Protein AF-A0A413B673-F1 (afdb_monomer_lite)

Structure (mmCIF, N/CA/C/O backbone):
data_AF-A0A413B673-F1
#
_entry.id   AF-A0A413B673-F1
#
loop_
_atom_site.group_PDB
_atom_site.id
_atom_site.type_symbol
_atom_site.label_atom_id
_atom_site.label_alt_id
_atom_site.label_comp_id
_atom_site.label_asym_id
_atom_site.label_entity_id
_atom_site.label_seq_id
_atom_site.pdbx_PDB_ins_code
_atom_site.Cartn_x
_atom_site.Cartn_y
_atom_site.Cartn_z
_atom_site.occupancy
_atom_site.B_iso_or_equiv
_atom_site.auth_seq_id
_atom_site.auth_comp_id
_atom_site.auth_asym_id
_atom_site.auth_atom_id
_atom_site.pdbx_PDB_model_num
ATOM 1 N N . PHE A 1 1 ? 14.814 -13.049 -19.855 1.00 87.69 1 PHE A N 1
ATOM 2 C CA . PHE A 1 1 ? 13.667 -12.141 -20.079 1.00 87.69 1 PHE A CA 1
ATOM 3 C C . PHE A 1 1 ? 13.338 -12.093 -21.563 1.00 87.69 1 PHE A C 1
ATOM 5 O O . PHE A 1 1 ? 12.233 -12.480 -21.904 1.00 87.69 1 PHE A O 1
ATOM 12 N N . GLU A 1 2 ? 14.307 -11.757 -22.418 1.00 94.44 2 GLU A N 1
ATOM 13 C CA . GLU A 1 2 ? 14.193 -11.785 -23.887 1.00 94.44 2 GLU A CA 1
ATOM 14 C C . GLU A 1 2 ? 13.597 -13.085 -24.447 1.00 94.44 2 GLU A C 1
ATOM 16 O O . GLU A 1 2 ? 12.557 -13.037 -25.087 1.00 94.44 2 GLU A O 1
ATOM 21 N N . GLU A 1 3 ? 14.152 -14.249 -24.101 1.00 95.94 3 GLU A N 1
ATOM 22 C CA . GLU A 1 3 ? 13.637 -15.538 -24.599 1.00 95.94 3 GLU A CA 1
ATOM 23 C C . GLU A 1 3 ? 12.200 -15.850 -24.151 1.00 95.94 3 GLU A C 1
ATOM 25 O O . GLU A 1 3 ? 11.423 -16.443 -24.890 1.00 95.94 3 GLU A O 1
ATOM 30 N N . LYS A 1 4 ? 11.836 -15.454 -22.924 1.00 96.56 4 LYS A N 1
ATOM 31 C CA . LYS A 1 4 ? 10.519 -15.758 -22.336 1.00 96.56 4 LYS A CA 1
ATOM 32 C C . LYS A 1 4 ? 9.439 -14.764 -22.765 1.00 96.56 4 LYS A C 1
ATOM 34 O O . LYS A 1 4 ? 8.264 -15.109 -22.757 1.00 96.56 4 LYS A O 1
ATOM 39 N N . PHE A 1 5 ? 9.831 -13.533 -23.090 1.00 96.19 5 PHE A N 1
ATOM 40 C CA . PHE A 1 5 ? 8.931 -12.423 -23.399 1.00 96.19 5 PHE A CA 1
ATOM 41 C C . PHE A 1 5 ? 9.506 -11.562 -24.539 1.00 96.19 5 PHE A C 1
ATOM 43 O O . PHE A 1 5 ? 9.818 -10.388 -24.318 1.00 96.19 5 PHE A O 1
ATOM 50 N N . PRO A 1 6 ? 9.659 -12.118 -25.754 1.00 96.69 6 PRO A N 1
ATOM 51 C CA . PRO A 1 6 ? 10.384 -11.464 -26.847 1.00 96.69 6 PRO A CA 1
ATOM 52 C C . PRO A 1 6 ? 9.761 -10.124 -27.259 1.00 96.69 6 PRO A C 1
ATOM 54 O O . PRO A 1 6 ? 10.472 -9.132 -27.415 1.00 96.69 6 PRO A O 1
ATOM 57 N N . GLU A 1 7 ? 8.430 -10.048 -27.328 1.00 97.56 7 GLU A N 1
ATOM 58 C CA . GLU A 1 7 ? 7.727 -8.807 -27.681 1.00 97.56 7 GLU A CA 1
ATOM 59 C C . GLU A 1 7 ? 7.844 -7.733 -26.591 1.00 97.56 7 GLU A C 1
ATOM 61 O O . GLU A 1 7 ? 8.076 -6.558 -26.883 1.00 97.56 7 GLU A O 1
ATOM 66 N N . ALA A 1 8 ? 7.760 -8.128 -25.316 1.00 96.56 8 ALA A N 1
ATOM 67 C CA . ALA A 1 8 ? 7.947 -7.201 -24.200 1.00 96.56 8 ALA A CA 1
ATOM 68 C C . ALA A 1 8 ? 9.392 -6.692 -24.143 1.00 96.56 8 ALA A C 1
ATOM 70 O O . ALA A 1 8 ? 9.625 -5.507 -23.907 1.00 96.56 8 ALA A O 1
ATOM 71 N N . TYR A 1 9 ? 10.363 -7.570 -24.399 1.00 96.62 9 TYR A N 1
ATOM 72 C CA . TYR A 1 9 ? 11.762 -7.188 -24.509 1.00 96.62 9 TYR A CA 1
ATOM 73 C C . TYR A 1 9 ? 11.977 -6.193 -25.644 1.00 96.62 9 TYR A C 1
ATOM 75 O O . TYR A 1 9 ? 12.543 -5.133 -25.396 1.00 96.62 9 TYR A O 1
ATOM 83 N N . LYS A 1 10 ? 11.473 -6.475 -26.852 1.00 97.56 10 LYS A N 1
ATOM 84 C CA . LYS A 1 10 ? 11.577 -5.571 -28.005 1.00 97.56 10 LYS A CA 1
ATOM 85 C C . LYS A 1 10 ? 10.993 -4.193 -27.692 1.00 97.56 10 LYS A C 1
ATOM 87 O O . LYS A 1 10 ? 11.641 -3.178 -27.951 1.00 97.56 10 LYS A O 1
ATOM 92 N N . TYR A 1 11 ? 9.813 -4.156 -27.072 1.00 97.06 11 TYR A N 1
ATOM 93 C CA . TYR A 1 11 ? 9.186 -2.915 -26.630 1.00 97.06 11 TYR A CA 1
ATOM 94 C C . TYR A 1 11 ? 10.058 -2.158 -25.619 1.00 97.06 11 TYR A C 1
ATOM 96 O O . TYR A 1 11 ? 10.410 -1.006 -25.858 1.00 97.06 11 TYR A O 1
ATOM 104 N N . LEU A 1 12 ? 10.475 -2.793 -24.518 1.00 96.94 12 LEU A N 1
ATOM 105 C CA . LEU A 1 12 ? 11.282 -2.132 -23.484 1.00 96.94 12 LEU A CA 1
ATOM 106 C C . LEU A 1 12 ? 12.662 -1.717 -24.000 1.00 96.94 12 LEU A C 1
ATOM 108 O O . LEU A 1 12 ? 13.164 -0.654 -23.634 1.00 96.94 12 LEU A O 1
ATOM 112 N N . LYS A 1 13 ? 13.264 -2.510 -24.891 1.00 96.75 13 LYS A N 1
ATOM 113 C CA . LYS A 1 13 ? 14.566 -2.222 -25.495 1.00 96.75 13 LYS A CA 1
ATOM 114 C C . LYS A 1 13 ? 14.533 -0.942 -26.326 1.00 96.75 13 LYS A C 1
ATOM 116 O O . LYS A 1 13 ? 15.519 -0.211 -26.314 1.00 96.75 13 LYS A O 1
ATOM 121 N N . SER A 1 14 ? 13.397 -0.601 -26.946 1.00 97.38 14 SER A N 1
ATOM 122 C CA . SER A 1 14 ? 13.229 0.690 -27.636 1.00 97.38 14 SER A CA 1
ATOM 123 C C . SER A 1 14 ? 13.364 1.913 -26.708 1.00 97.38 14 SER A C 1
ATOM 125 O O . SER A 1 14 ? 13.628 3.019 -27.174 1.00 97.38 14 SER A O 1
ATOM 127 N N . PHE A 1 15 ? 13.270 1.715 -25.386 1.00 97.12 15 PHE A N 1
ATOM 128 C CA . PHE A 1 15 ? 13.455 2.740 -24.354 1.00 97.12 15 PHE A CA 1
ATOM 129 C C . PHE A 1 15 ? 14.719 2.534 -23.505 1.00 97.12 15 PHE A C 1
ATOM 131 O O . PHE A 1 15 ? 14.845 3.159 -22.449 1.00 97.12 15 PHE A O 1
ATOM 138 N N . TYR A 1 16 ? 15.651 1.677 -23.941 1.00 95.62 16 TYR A N 1
ATOM 139 C CA . TYR A 1 16 ? 16.798 1.232 -23.143 1.00 95.62 16 TYR A CA 1
ATOM 140 C C . TYR A 1 16 ? 17.560 2.385 -22.481 1.00 95.62 16 TYR A C 1
ATOM 142 O O . TYR A 1 16 ? 17.750 2.364 -21.270 1.00 95.62 16 TYR A O 1
ATOM 150 N N . ASP A 1 17 ? 17.919 3.429 -23.230 1.00 95.81 17 ASP A N 1
ATOM 151 C CA . ASP A 1 17 ? 18.700 4.547 -22.686 1.00 95.81 17 ASP A CA 1
ATOM 152 C C . ASP A 1 17 ? 17.965 5.304 -21.576 1.00 95.81 17 ASP A C 1
ATOM 154 O O . ASP A 1 17 ? 18.581 5.725 -20.596 1.00 95.81 17 ASP A O 1
ATOM 158 N N . LYS A 1 18 ? 16.642 5.471 -21.703 1.00 95.75 18 LYS A N 1
ATOM 159 C CA . LYS A 1 18 ? 15.817 6.120 -20.672 1.00 95.75 18 LYS A CA 1
ATOM 160 C C . LYS A 1 18 ? 15.713 5.237 -19.433 1.00 95.75 18 LYS A C 1
ATOM 162 O O . LYS A 1 18 ? 15.828 5.732 -18.315 1.00 95.75 18 LYS A O 1
ATOM 167 N N . LEU A 1 19 ? 15.516 3.936 -19.636 1.00 94.56 19 LEU A N 1
ATOM 168 C CA . LEU A 1 19 ? 15.406 2.961 -18.557 1.00 94.56 19 LEU A CA 1
ATOM 169 C C . LEU A 1 19 ? 16.731 2.787 -17.810 1.00 94.56 19 LEU A C 1
ATOM 171 O O . LEU A 1 19 ? 16.727 2.734 -16.589 1.00 94.56 19 LEU A O 1
ATOM 175 N N . ASN A 1 20 ? 17.861 2.780 -18.513 1.00 92.50 20 ASN A N 1
ATOM 176 C CA . ASN A 1 20 ? 19.181 2.602 -17.915 1.00 92.50 20 ASN A CA 1
ATOM 177 C C . ASN A 1 20 ? 19.651 3.836 -17.120 1.00 92.50 20 ASN A C 1
ATOM 179 O O . ASN A 1 20 ? 20.437 3.709 -16.189 1.00 92.50 20 ASN A O 1
ATOM 183 N N . LYS A 1 21 ? 19.155 5.033 -17.465 1.00 94.31 21 LYS A N 1
ATOM 184 C CA . LYS A 1 21 ? 19.466 6.295 -16.764 1.00 94.31 21 LYS A CA 1
ATOM 185 C C . LYS A 1 21 ? 18.546 6.587 -15.575 1.00 94.31 21 LYS A C 1
ATOM 187 O O . LYS A 1 21 ? 18.765 7.565 -14.862 1.00 94.31 21 LYS A O 1
ATOM 192 N N . ARG A 1 22 ? 17.483 5.801 -15.376 1.00 92.31 22 ARG A N 1
ATOM 193 C CA . ARG A 1 22 ? 16.534 6.026 -14.279 1.00 92.31 22 ARG A CA 1
ATOM 194 C C . ARG A 1 22 ? 17.204 5.741 -12.930 1.00 92.31 22 ARG A C 1
ATOM 196 O O . ARG A 1 22 ? 18.161 4.978 -12.841 1.00 92.31 22 ARG A O 1
ATOM 203 N N . LYS A 1 23 ? 16.631 6.274 -11.850 1.00 89.88 23 LYS A N 1
ATOM 204 C CA . LYS A 1 23 ? 17.017 5.858 -10.497 1.00 89.88 23 LYS A CA 1
ATOM 205 C C . LYS A 1 23 ? 16.618 4.388 -10.283 1.00 89.88 23 LYS A C 1
ATOM 207 O O . LYS A 1 23 ? 15.436 4.052 -10.378 1.00 89.88 23 LYS A O 1
ATOM 212 N N . SER A 1 24 ? 17.602 3.535 -10.018 1.00 88.38 24 SER A N 1
ATOM 213 C CA . SER A 1 24 ? 17.460 2.090 -9.789 1.00 88.38 24 SER A CA 1
ATOM 214 C C . SER A 1 24 ? 18.065 1.699 -8.460 1.00 88.38 24 SER A C 1
ATOM 216 O O . SER A 1 24 ? 19.020 2.334 -8.019 1.00 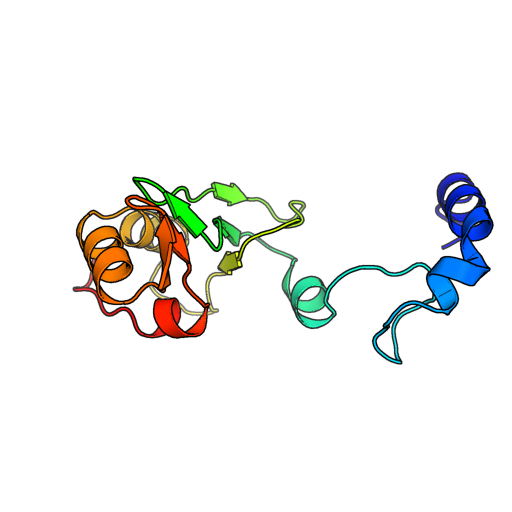88.38 24 SER A O 1
ATOM 218 N N . ASP A 1 25 ? 17.592 0.591 -7.902 1.00 87.25 25 ASP A N 1
ATOM 219 C CA . ASP A 1 25 ? 18.411 -0.168 -6.965 1.00 87.25 25 ASP A CA 1
ATOM 220 C C . ASP A 1 25 ? 19.552 -0.837 -7.749 1.00 87.25 25 ASP A C 1
ATOM 222 O O . ASP A 1 25 ? 19.343 -1.282 -8.877 1.00 87.25 25 ASP A O 1
ATOM 226 N N . GLU A 1 26 ? 20.748 -0.929 -7.164 1.00 86.62 26 GLU A N 1
ATOM 227 C CA . GLU A 1 26 ? 21.954 -1.444 -7.845 1.00 86.62 26 GLU A CA 1
ATOM 228 C C . GLU A 1 26 ? 21.782 -2.863 -8.403 1.00 86.62 26 GLU A C 1
ATOM 230 O O . GLU A 1 26 ? 22.384 -3.224 -9.409 1.00 86.62 26 GLU A O 1
ATOM 235 N N . LYS A 1 27 ? 20.940 -3.673 -7.752 1.00 88.44 27 LYS A N 1
ATOM 236 C CA . LYS A 1 27 ? 20.669 -5.063 -8.143 1.00 88.44 27 LYS A CA 1
ATOM 237 C C . LYS A 1 27 ? 19.572 -5.196 -9.202 1.00 88.44 27 LYS A C 1
ATOM 239 O O . LYS A 1 27 ? 19.385 -6.294 -9.724 1.00 88.44 27 LYS A O 1
ATOM 244 N N . ALA A 1 28 ? 18.837 -4.121 -9.490 1.00 90.25 28 ALA A N 1
ATOM 245 C CA . ALA A 1 28 ? 17.731 -4.164 -10.432 1.00 90.25 28 ALA A CA 1
ATOM 246 C C . ALA A 1 28 ? 18.255 -4.217 -11.869 1.00 90.25 28 ALA A C 1
ATOM 248 O O . ALA A 1 28 ? 19.111 -3.428 -12.270 1.00 90.25 28 ALA A O 1
ATOM 249 N N . GLN A 1 29 ? 17.692 -5.111 -12.673 1.00 92.06 29 GLN A N 1
ATOM 250 C CA . GLN A 1 29 ? 17.957 -5.138 -14.106 1.00 92.06 29 GLN A CA 1
ATOM 251 C C . GLN A 1 29 ? 17.404 -3.869 -14.776 1.00 92.06 29 GLN A C 1
ATOM 253 O O . GLN A 1 29 ? 16.430 -3.268 -14.313 1.00 92.06 29 GLN A O 1
ATOM 258 N N . TRP A 1 30 ? 17.976 -3.478 -15.919 1.00 93.00 30 TRP A N 1
ATOM 259 C CA . TRP A 1 30 ? 17.573 -2.263 -16.648 1.00 93.00 30 TRP A CA 1
ATOM 260 C C . TRP A 1 30 ? 16.068 -2.228 -16.984 1.00 93.00 30 TRP A C 1
ATOM 262 O O . TRP A 1 30 ? 15.470 -1.154 -17.027 1.00 93.00 30 TRP A O 1
ATOM 272 N N . PHE A 1 31 ? 15.445 -3.397 -17.170 1.00 91.81 31 PHE A N 1
ATOM 273 C CA . PHE A 1 31 ? 14.023 -3.556 -17.488 1.00 91.81 31 PHE A CA 1
ATOM 274 C C . PHE A 1 31 ? 13.118 -3.755 -16.258 1.00 91.81 31 PHE A C 1
ATOM 276 O O . PHE A 1 31 ? 11.897 -3.697 -16.393 1.00 91.81 31 PHE A O 1
ATOM 283 N N . GLU A 1 32 ? 13.678 -4.013 -15.071 1.00 90.19 32 GLU A N 1
ATOM 284 C CA . GLU A 1 32 ? 12.891 -4.223 -13.852 1.00 90.19 32 GLU A CA 1
ATOM 285 C C . GLU A 1 32 ? 12.319 -2.904 -13.331 1.00 90.19 32 GLU A C 1
ATOM 287 O O . GLU A 1 32 ? 12.939 -1.842 -13.429 1.00 90.19 32 GLU A O 1
ATOM 292 N N . TYR A 1 33 ? 11.116 -2.972 -12.762 1.00 86.19 33 TYR A N 1
ATOM 293 C CA . TYR A 1 33 ? 10.416 -1.811 -12.235 1.00 86.19 33 TYR A CA 1
ATOM 294 C C . TYR A 1 33 ? 9.632 -2.167 -10.973 1.00 86.19 33 TYR A C 1
ATOM 296 O O . TYR A 1 33 ? 8.952 -3.190 -10.913 1.00 86.19 33 TYR A O 1
ATOM 304 N N . GLY A 1 34 ? 9.707 -1.284 -9.979 1.00 84.88 34 GLY A N 1
ATOM 305 C CA . GLY A 1 34 ? 9.031 -1.405 -8.690 1.00 84.88 34 GLY A CA 1
ATOM 306 C C . GLY A 1 34 ? 9.992 -1.206 -7.519 1.00 84.88 34 GLY A C 1
ATOM 307 O O . GLY A 1 34 ? 11.202 -1.085 -7.692 1.00 84.88 34 GLY A O 1
ATOM 308 N N . ARG A 1 35 ? 9.446 -1.124 -6.303 1.00 83.00 35 ARG A N 1
ATOM 309 C CA . ARG A 1 35 ? 10.248 -1.041 -5.074 1.00 83.00 35 ARG A CA 1
ATOM 310 C C . ARG A 1 35 ? 10.672 -2.445 -4.667 1.00 83.00 35 ARG A C 1
ATOM 312 O O . ARG A 1 35 ? 9.797 -3.280 -4.453 1.00 83.00 35 ARG A O 1
ATOM 319 N N . SER A 1 36 ? 11.970 -2.684 -4.482 1.00 83.62 36 SER A N 1
ATOM 320 C CA . SER A 1 36 ? 12.485 -4.017 -4.137 1.00 83.62 36 SER A CA 1
ATOM 321 C C . SER A 1 36 ? 11.806 -4.630 -2.909 1.00 83.62 36 SER A C 1
ATOM 323 O O . SER A 1 36 ? 11.424 -5.795 -2.944 1.00 83.62 36 SER A O 1
ATOM 325 N N . GLN A 1 37 ? 11.554 -3.832 -1.865 1.00 80.38 37 GLN A N 1
ATOM 326 C CA . GLN A 1 37 ? 10.823 -4.279 -0.669 1.00 80.38 37 GLN A CA 1
ATOM 327 C C . GLN A 1 37 ? 9.391 -4.729 -0.990 1.00 80.38 37 GLN A C 1
ATOM 329 O O . GLN A 1 37 ? 8.945 -5.772 -0.522 1.00 80.38 37 GLN A O 1
ATOM 334 N N . ALA A 1 38 ? 8.677 -3.964 -1.822 1.00 84.19 38 ALA A N 1
ATOM 335 C CA . ALA A 1 38 ? 7.318 -4.314 -2.213 1.00 84.19 38 ALA A CA 1
ATOM 336 C C . ALA A 1 38 ? 7.310 -5.599 -3.043 1.00 84.19 38 ALA A C 1
ATOM 338 O O . ALA A 1 38 ? 6.508 -6.478 -2.764 1.00 84.19 38 ALA A O 1
ATOM 339 N N . ILE A 1 39 ? 8.221 -5.732 -4.015 1.00 85.69 39 ILE A N 1
ATOM 340 C CA . ILE A 1 39 ? 8.332 -6.915 -4.882 1.00 85.69 39 ILE A CA 1
ATOM 341 C C . ILE A 1 39 ? 8.651 -8.175 -4.069 1.00 85.69 39 ILE A C 1
ATOM 343 O O . ILE A 1 39 ? 8.042 -9.216 -4.313 1.00 85.69 39 ILE A O 1
ATOM 347 N N . ALA A 1 40 ? 9.566 -8.084 -3.100 1.00 85.81 40 ALA A N 1
ATOM 348 C CA . ALA A 1 40 ? 9.939 -9.210 -2.245 1.00 85.81 40 ALA A CA 1
ATOM 349 C C . ALA A 1 40 ? 8.737 -9.760 -1.459 1.00 85.81 40 ALA A C 1
ATOM 351 O O . ALA A 1 40 ? 8.552 -10.972 -1.367 1.00 85.81 40 ALA A O 1
ATOM 352 N N . GLU A 1 41 ? 7.876 -8.868 -0.969 1.00 87.62 41 GLU A N 1
ATOM 353 C CA . GLU A 1 41 ? 6.757 -9.219 -0.093 1.00 87.62 41 GLU A CA 1
ATOM 354 C C . GLU A 1 41 ? 5.413 -9.369 -0.811 1.00 87.62 41 GLU A C 1
ATOM 356 O O . GLU A 1 41 ? 4.429 -9.786 -0.200 1.00 87.62 41 GLU A O 1
ATOM 361 N N . ILE A 1 42 ? 5.335 -9.066 -2.108 1.00 89.25 42 ILE A N 1
ATOM 362 C CA . ILE A 1 42 ? 4.057 -8.935 -2.815 1.00 89.25 42 ILE A CA 1
ATOM 363 C C . ILE A 1 42 ? 3.260 -10.235 -2.893 1.00 89.25 42 ILE A C 1
ATOM 365 O O . ILE A 1 42 ? 2.053 -10.187 -3.093 1.00 89.25 42 ILE A O 1
ATOM 369 N N . LYS A 1 43 ? 3.896 -11.403 -2.785 1.00 90.19 43 LYS A N 1
ATOM 370 C CA . LYS A 1 43 ? 3.212 -12.695 -2.933 1.00 90.19 43 LYS A CA 1
ATOM 371 C C . LYS A 1 43 ? 2.291 -12.993 -1.742 1.00 90.19 43 LYS A C 1
ATOM 373 O O . LYS A 1 43 ? 2.574 -12.614 -0.608 1.00 90.19 43 LYS A O 1
ATOM 378 N N . GLY A 1 44 ? 1.220 -13.739 -2.014 1.00 90.88 44 GLY A N 1
ATOM 379 C CA . GLY A 1 44 ? 0.227 -14.172 -1.021 1.00 90.88 44 GLY A CA 1
ATOM 380 C C . GLY A 1 44 ? -1.011 -13.277 -0.956 1.00 90.88 44 GLY A C 1
ATOM 381 O O . GLY A 1 44 ? -1.107 -12.278 -1.666 1.00 90.88 44 GLY A O 1
ATOM 382 N N . GLU A 1 45 ? -1.986 -13.659 -0.134 1.00 94.38 45 GLU A N 1
ATOM 383 C CA . GLU A 1 45 ? -3.178 -12.840 0.101 1.00 94.38 45 GLU A CA 1
ATOM 384 C C . GLU A 1 45 ? -2.822 -11.555 0.849 1.00 94.38 45 GLU A C 1
ATOM 386 O O . GLU A 1 45 ? -1.993 -11.553 1.763 1.00 94.38 45 GLU A O 1
ATOM 391 N N . LYS A 1 46 ? -3.456 -10.450 0.456 1.00 95.81 46 LYS A N 1
ATOM 392 C CA . LYS A 1 46 ? -3.182 -9.133 1.035 1.00 95.81 46 LYS A CA 1
ATOM 393 C C . LYS A 1 46 ? -4.416 -8.239 0.990 1.00 95.81 46 LYS A C 1
ATOM 395 O O . LYS A 1 46 ? -5.311 -8.439 0.168 1.00 95.81 46 LYS A O 1
ATOM 400 N N . LEU A 1 47 ? -4.447 -7.228 1.847 1.00 96.94 47 LEU A N 1
ATOM 401 C CA . LEU A 1 47 ? -5.329 -6.078 1.675 1.00 96.94 47 LEU A CA 1
ATOM 402 C C . LEU A 1 47 ? -4.582 -4.984 0.920 1.00 96.94 47 LEU A C 1
ATOM 404 O O . LEU A 1 47 ? -3.393 -4.813 1.153 1.00 96.94 47 LEU A O 1
ATOM 408 N N . ILE A 1 48 ? -5.266 -4.233 0.062 1.00 95.62 48 ILE A N 1
ATOM 409 C CA . ILE A 1 48 ? -4.746 -3.031 -0.600 1.00 95.62 48 ILE A CA 1
ATOM 410 C C . ILE A 1 48 ? -5.663 -1.857 -0.259 1.00 95.62 48 ILE A C 1
ATOM 412 O O . ILE A 1 48 ? -6.888 -1.992 -0.296 1.00 95.62 48 ILE A O 1
ATOM 416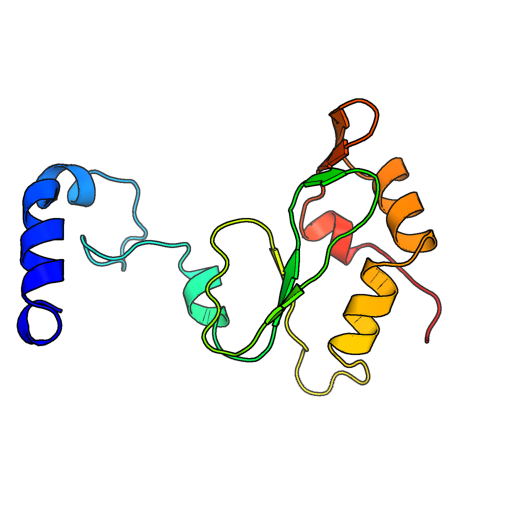 N N . PHE A 1 49 ? -5.082 -0.707 0.075 1.00 95.69 49 PHE A N 1
ATOM 417 C CA . PHE A 1 49 ? -5.819 0.511 0.419 1.00 95.69 49 PHE A CA 1
ATOM 418 C C . PHE A 1 49 ? -4.998 1.767 0.074 1.00 95.69 49 PHE A C 1
ATOM 420 O O . PHE A 1 49 ? -3.771 1.693 -0.036 1.00 95.69 49 PHE A O 1
ATOM 427 N N . PRO A 1 50 ? -5.648 2.919 -0.176 1.00 94.06 50 PRO A N 1
ATOM 428 C CA . PRO A 1 50 ? -4.948 4.127 -0.606 1.00 94.06 50 PRO A CA 1
ATOM 429 C C . PRO A 1 50 ? -4.105 4.737 0.524 1.00 94.06 50 PRO A C 1
ATOM 431 O O . PRO A 1 50 ? -4.336 4.466 1.696 1.00 94.06 50 PRO A O 1
ATOM 434 N N . MET A 1 51 ? -3.149 5.603 0.166 1.00 95.19 51 MET A N 1
ATOM 435 C CA . MET A 1 51 ? -2.406 6.425 1.145 1.00 95.19 51 MET A CA 1
ATOM 436 C C . MET A 1 51 ? -3.176 7.694 1.540 1.00 95.19 51 MET A C 1
ATOM 438 O O . MET A 1 51 ? -2.864 8.325 2.545 1.00 95.19 51 MET A O 1
ATOM 442 N N . VAL A 1 52 ? -4.145 8.095 0.708 1.00 96.50 52 VAL A N 1
ATOM 443 C CA . VAL A 1 52 ? -5.037 9.236 0.932 1.00 96.50 52 VAL A CA 1
ATOM 444 C C . VAL A 1 52 ? -6.455 8.707 1.108 1.00 96.50 52 VAL A C 1
ATOM 446 O O . VAL A 1 52 ? -6.981 8.021 0.230 1.00 96.50 52 VAL A O 1
ATOM 449 N N . PHE A 1 53 ? -7.061 9.020 2.245 1.00 95.62 53 PHE A N 1
ATOM 450 C CA . PHE A 1 53 ? -8.392 8.574 2.634 1.00 95.62 53 PHE A CA 1
ATOM 451 C C . PHE A 1 53 ? -9.369 9.731 2.483 1.00 95.62 53 PHE A C 1
ATOM 453 O O . PHE A 1 53 ? -9.133 10.794 3.046 1.00 95.62 53 PHE A O 1
ATOM 460 N N . THR A 1 54 ? -10.460 9.520 1.744 1.00 94.31 54 THR A N 1
ATOM 461 C CA . THR A 1 54 ? -11.479 10.545 1.473 1.00 94.31 54 THR A CA 1
ATOM 462 C C . THR A 1 54 ? -12.842 10.034 1.904 1.00 94.31 54 THR A C 1
ATOM 464 O O . THR A 1 54 ? -13.317 9.037 1.350 1.00 94.31 54 THR A O 1
ATOM 467 N N . ASN A 1 55 ? -13.485 10.726 2.846 1.00 91.94 55 ASN A N 1
ATOM 468 C CA . ASN A 1 55 ? -14.796 10.417 3.446 1.00 91.94 55 ASN A CA 1
ATOM 469 C C . ASN A 1 55 ? -14.896 9.079 4.205 1.00 91.94 55 ASN A C 1
ATOM 471 O O . ASN A 1 55 ? -15.607 8.996 5.198 1.00 91.94 55 ASN A O 1
ATOM 475 N N . LYS A 1 56 ? -14.247 8.018 3.718 1.00 92.12 56 LYS A N 1
ATOM 476 C CA . LYS A 1 56 ? -14.200 6.686 4.322 1.00 92.12 56 LYS A CA 1
ATOM 477 C C . LYS A 1 56 ? -12.990 5.903 3.831 1.00 92.12 56 LYS A C 1
ATOM 479 O O . LYS A 1 56 ? -12.457 6.153 2.746 1.00 92.12 56 LYS A O 1
ATOM 484 N N . VAL A 1 57 ? -12.621 4.874 4.582 1.00 94.38 57 VAL A N 1
ATOM 485 C CA . VAL A 1 57 ? -11.530 3.973 4.214 1.00 94.38 57 VAL A CA 1
ATOM 486 C C . VAL A 1 57 ? -12.031 2.867 3.278 1.00 94.38 57 VAL A C 1
ATOM 488 O O . VAL A 1 57 ? -12.949 2.103 3.593 1.00 94.38 57 VAL A O 1
ATOM 491 N N . LYS A 1 58 ? -11.431 2.778 2.085 1.00 94.56 58 LYS A N 1
ATOM 492 C CA . LYS A 1 58 ? -11.705 1.717 1.105 1.00 94.56 58 LYS A CA 1
ATOM 493 C C . LYS A 1 58 ? -10.585 0.684 1.149 1.00 94.56 58 LYS A C 1
ATOM 495 O O . LYS A 1 58 ? -9.443 1.011 0.837 1.00 94.56 58 LYS A O 1
ATOM 500 N N . VAL A 1 59 ? -10.934 -0.552 1.502 1.00 96.69 59 VAL A N 1
ATOM 501 C CA . VAL A 1 59 ? -9.986 -1.663 1.632 1.00 96.69 59 VAL A CA 1
ATOM 502 C C . VAL A 1 59 ? -10.406 -2.816 0.730 1.00 96.69 59 VAL A C 1
ATOM 504 O O . VAL A 1 59 ? -11.532 -3.316 0.814 1.00 96.69 59 VAL A O 1
ATOM 507 N N . TYR A 1 60 ? -9.486 -3.262 -0.115 1.00 95.50 60 TYR A N 1
ATOM 508 C CA . TYR A 1 60 ? -9.706 -4.338 -1.074 1.00 95.50 60 TYR A CA 1
ATOM 509 C C . TYR A 1 60 ? -8.942 -5.577 -0.626 1.00 95.50 60 TYR A C 1
ATOM 511 O O . TYR A 1 60 ? -7.740 -5.502 -0.396 1.00 95.50 60 TYR A O 1
ATOM 519 N N . LYS A 1 61 ? -9.628 -6.716 -0.501 1.00 96.00 61 LYS A N 1
ATOM 520 C CA . LYS A 1 61 ? -8.972 -8.010 -0.288 1.00 96.00 61 LYS A CA 1
ATOM 521 C C . LYS A 1 61 ? -8.570 -8.555 -1.649 1.00 96.00 61 LYS A C 1
ATOM 523 O O . LYS A 1 61 ? -9.405 -8.639 -2.547 1.00 96.00 61 LYS A O 1
ATOM 528 N N . CYS A 1 62 ? -7.297 -8.880 -1.803 1.00 94.69 62 CYS A N 1
ATOM 529 C CA . CYS A 1 62 ? -6.710 -9.245 -3.077 1.00 94.69 62 CYS A CA 1
ATOM 530 C C . CYS A 1 62 ? -5.982 -10.585 -2.976 1.00 94.69 62 CYS A C 1
ATOM 532 O O . CYS A 1 62 ? -5.352 -10.900 -1.964 1.00 94.69 62 CYS A O 1
ATOM 534 N N . ASN A 1 63 ? -6.055 -11.356 -4.059 1.00 89.75 63 ASN A N 1
ATOM 535 C CA . ASN A 1 63 ? -5.371 -12.638 -4.171 1.00 89.75 63 ASN A CA 1
ATOM 536 C C . ASN A 1 63 ? -3.859 -12.466 -4.424 1.00 89.75 63 ASN A C 1
ATOM 538 O O . ASN A 1 63 ? -3.334 -11.354 -4.565 1.00 89.75 63 ASN A O 1
ATOM 542 N N . SER A 1 64 ? -3.156 -13.597 -4.510 1.00 87.62 64 SER A N 1
ATOM 543 C CA . SER A 1 64 ? -1.706 -13.666 -4.716 1.00 87.62 64 SER A CA 1
ATOM 544 C C . SER A 1 64 ? -1.209 -12.918 -5.951 1.00 87.62 64 SER A C 1
ATOM 546 O O . SER A 1 64 ? -0.092 -12.405 -5.927 1.00 87.62 64 SER A O 1
ATOM 548 N N . ASN A 1 65 ? -2.032 -12.818 -6.994 1.00 85.50 65 ASN A N 1
ATOM 549 C CA . ASN A 1 65 ? -1.632 -12.309 -8.305 1.00 85.50 65 ASN A CA 1
ATOM 550 C C . ASN A 1 65 ? -1.822 -10.790 -8.433 1.00 85.50 65 ASN A C 1
ATOM 552 O O . ASN A 1 65 ? -1.384 -10.195 -9.414 1.00 85.50 65 ASN A O 1
ATOM 556 N N . ALA A 1 66 ? -2.459 -10.147 -7.451 1.00 90.56 66 ALA A N 1
ATOM 557 C CA . ALA A 1 66 ? -2.667 -8.706 -7.466 1.00 90.56 66 ALA A CA 1
ATOM 558 C C . ALA A 1 66 ? -1.368 -7.942 -7.172 1.00 90.56 66 ALA A C 1
ATOM 560 O O . ALA A 1 66 ? -0.737 -8.157 -6.133 1.00 90.56 66 ALA A O 1
ATOM 561 N N . VAL A 1 67 ? -1.012 -7.001 -8.045 1.00 88.69 67 VAL A N 1
ATOM 562 C CA . VAL A 1 67 ? 0.139 -6.108 -7.870 1.00 88.69 67 VAL A CA 1
ATOM 563 C C . VAL A 1 67 ? -0.369 -4.713 -7.491 1.00 88.69 67 VAL A C 1
ATOM 565 O O . VAL A 1 67 ? -1.055 -4.094 -8.307 1.00 88.69 67 VAL A O 1
ATOM 568 N N . PRO A 1 68 ? -0.079 -4.191 -6.281 1.00 87.56 68 PRO A N 1
ATOM 569 C CA . PRO A 1 68 ? -0.446 -2.826 -5.930 1.00 87.56 68 PRO A CA 1
ATOM 570 C C . PRO A 1 68 ? 0.331 -1.840 -6.807 1.00 87.56 68 PRO A C 1
ATOM 572 O O . PRO A 1 68 ? 1.559 -1.803 -6.772 1.00 87.56 68 PRO A O 1
ATOM 575 N N . TYR A 1 69 ? -0.388 -1.034 -7.586 1.00 82.81 69 TYR A N 1
ATOM 576 C CA . TYR A 1 69 ? 0.206 0.051 -8.374 1.00 82.81 69 TYR A CA 1
ATOM 577 C C . TYR A 1 69 ? 0.455 1.307 -7.524 1.00 82.81 69 TYR A C 1
ATOM 579 O O . TYR A 1 69 ? 1.458 1.997 -7.684 1.00 82.81 69 TYR A O 1
ATOM 587 N N . ALA A 1 70 ? -0.455 1.589 -6.593 1.00 85.81 70 ALA A N 1
ATOM 588 C CA . ALA A 1 70 ? -0.376 2.698 -5.656 1.00 85.81 70 ALA A CA 1
ATOM 589 C C . ALA A 1 70 ? -1.087 2.322 -4.353 1.00 85.81 70 ALA A C 1
ATOM 591 O O . ALA A 1 70 ? -1.920 1.413 -4.330 1.00 85.81 70 ALA A O 1
ATOM 592 N N . GLY A 1 71 ? -0.783 3.050 -3.280 1.00 91.50 71 GLY A N 1
ATOM 593 C CA . GLY A 1 71 ? -1.308 2.739 -1.955 1.00 91.50 71 GLY A CA 1
ATOM 594 C C . GLY A 1 71 ? -0.379 1.854 -1.137 1.00 91.50 71 GLY A C 1
ATOM 595 O O . GLY A 1 71 ? 0.803 1.688 -1.443 1.00 91.50 71 GLY A O 1
ATOM 596 N N . TYR A 1 72 ? -0.951 1.296 -0.083 1.00 93.75 72 TYR A N 1
ATOM 597 C CA . TYR A 1 72 ? -0.307 0.344 0.801 1.00 93.75 72 TYR A CA 1
ATOM 598 C C . TYR A 1 72 ? -0.917 -1.034 0.616 1.00 93.75 72 TYR A C 1
ATOM 600 O O . TYR A 1 72 ? -2.067 -1.169 0.185 1.00 93.75 72 TYR A O 1
ATOM 608 N N . PHE A 1 73 ? -0.143 -2.055 0.973 1.00 94.25 73 PHE A N 1
ATOM 609 C CA . PHE A 1 73 ? -0.680 -3.385 1.178 1.00 94.25 73 PHE A CA 1
ATOM 610 C C . PHE A 1 73 ? -0.408 -3.859 2.603 1.00 94.25 73 PHE A C 1
ATOM 612 O O . PHE A 1 73 ? 0.616 -3.529 3.194 1.00 94.25 73 PHE A O 1
ATOM 619 N N . LEU A 1 74 ? -1.337 -4.643 3.141 1.00 94.81 74 LEU A N 1
ATOM 620 C CA . LEU A 1 74 ? -1.234 -5.278 4.450 1.00 94.81 74 LEU A CA 1
ATOM 621 C C . LEU A 1 74 ? -1.313 -6.787 4.271 1.00 94.81 74 LEU A C 1
ATOM 623 O O . LEU A 1 74 ? -2.209 -7.298 3.597 1.00 94.81 74 LEU A O 1
ATOM 627 N N . LYS A 1 75 ? -0.379 -7.496 4.901 1.00 93.75 75 LYS A N 1
ATOM 628 C CA . LYS A 1 75 ? -0.355 -8.957 4.962 1.00 93.75 75 LYS A CA 1
ATOM 629 C C . LYS A 1 75 ? -0.553 -9.418 6.394 1.00 93.75 75 LYS A C 1
ATOM 631 O O . LYS A 1 75 ? -0.183 -8.729 7.345 1.00 93.75 75 LYS A O 1
ATOM 636 N N . LYS A 1 76 ? -1.120 -10.611 6.535 1.00 93.88 76 LYS A N 1
ATOM 637 C CA . LYS A 1 76 ? -1.197 -11.288 7.823 1.00 93.88 76 LYS A CA 1
ATOM 638 C C . LYS A 1 76 ? 0.214 -11.723 8.213 1.00 93.88 76 LYS A C 1
ATOM 640 O O . LYS A 1 76 ? 0.904 -12.326 7.397 1.00 93.88 76 LYS A O 1
ATOM 645 N N . LYS A 1 77 ? 0.623 -11.438 9.449 1.00 92.31 77 LYS A N 1
ATOM 646 C CA . LYS A 1 77 ? 1.826 -12.048 10.025 1.00 92.31 77 LYS A CA 1
ATOM 647 C C . LYS A 1 77 ? 1.571 -13.526 10.312 1.00 92.31 77 LYS A C 1
ATOM 649 O O . LYS A 1 77 ? 0.449 -13.912 10.674 1.00 92.31 77 LYS A O 1
ATOM 654 N N . ASP A 1 78 ? 2.618 -14.330 10.205 1.00 90.38 78 ASP A N 1
ATOM 655 C CA . ASP A 1 78 ? 2.576 -15.717 10.653 1.00 90.38 78 ASP A CA 1
ATOM 656 C C . ASP A 1 78 ? 2.214 -15.772 12.141 1.00 90.38 78 ASP A C 1
ATOM 658 O O . ASP A 1 78 ? 2.550 -14.874 12.915 1.00 90.38 78 ASP A O 1
ATOM 662 N N . HIS A 1 79 ? 1.431 -16.782 12.522 1.00 92.25 79 HIS A N 1
ATOM 663 C CA . HIS A 1 79 ? 0.908 -16.966 13.886 1.00 92.25 79 HIS A CA 1
ATOM 664 C C . HIS A 1 79 ? 0.032 -15.822 14.443 1.00 92.25 79 HIS A C 1
ATOM 666 O O . HIS A 1 79 ? -0.345 -15.852 15.612 1.00 92.25 79 HIS A O 1
ATOM 672 N N . SER A 1 80 ? -0.366 -14.838 13.625 1.00 92.38 80 SER A N 1
ATOM 673 C CA . SER A 1 80 ? -1.369 -13.842 14.028 1.00 92.38 80 SER A CA 1
ATOM 674 C C . SER A 1 80 ? -2.711 -14.506 14.343 1.00 92.38 80 SER A C 1
ATOM 676 O O . SER A 1 80 ? -3.226 -15.258 13.506 1.00 92.38 80 SER A O 1
ATOM 678 N N . ARG A 1 81 ? -3.304 -14.146 15.493 1.00 94.25 81 ARG A N 1
ATOM 679 C CA . ARG A 1 81 ? -4.684 -14.509 15.870 1.00 94.25 81 ARG A CA 1
ATOM 680 C C . ARG A 1 81 ? -5.749 -13.837 14.999 1.00 94.25 81 ARG A C 1
ATOM 682 O O . ARG A 1 81 ? -6.848 -14.354 14.880 1.00 94.25 81 ARG A O 1
ATOM 689 N N . TYR A 1 82 ? -5.414 -12.696 14.396 1.00 95.06 82 TYR A N 1
ATOM 690 C CA . TYR A 1 82 ? -6.314 -11.940 13.529 1.00 95.06 82 TYR A CA 1
ATOM 691 C C . TYR A 1 82 ? -6.160 -12.350 12.068 1.00 95.06 82 TYR A C 1
ATOM 693 O O . TYR A 1 82 ? -5.045 -12.599 11.590 1.00 95.06 82 TYR A O 1
ATOM 701 N N . THR A 1 83 ? -7.285 -12.359 11.358 1.00 96.06 83 THR A N 1
ATOM 702 C CA . THR A 1 83 ? -7.386 -12.597 9.917 1.00 96.06 83 THR A CA 1
ATOM 703 C C . THR A 1 83 ? -7.270 -11.294 9.113 1.00 96.06 83 THR A C 1
ATOM 705 O O . THR A 1 83 ? -7.313 -10.188 9.654 1.00 96.06 83 THR A O 1
ATOM 708 N N . LEU A 1 84 ? -7.154 -11.406 7.784 1.00 96.69 84 LEU A N 1
ATOM 709 C CA . LEU A 1 84 ? -7.266 -10.237 6.901 1.00 96.69 84 LEU A CA 1
ATOM 710 C C . LEU A 1 84 ? -8.672 -9.618 6.940 1.00 96.69 84 LEU A C 1
ATOM 712 O O . LEU A 1 84 ? -8.810 -8.421 6.709 1.00 96.69 84 LEU A O 1
ATOM 716 N N . ASP A 1 85 ? -9.712 -10.400 7.235 1.00 96.88 85 ASP A N 1
ATOM 717 C CA . ASP A 1 85 ? -11.075 -9.873 7.328 1.00 96.88 85 ASP A CA 1
ATOM 718 C C . ASP A 1 85 ? -11.275 -9.076 8.622 1.00 96.88 85 ASP A C 1
ATOM 720 O O . ASP A 1 85 ? -11.942 -8.043 8.602 1.00 96.88 85 ASP A O 1
ATOM 724 N N . ASP A 1 86 ? -10.617 -9.473 9.712 1.00 96.94 86 ASP A N 1
ATOM 725 C CA . ASP A 1 86 ? -10.564 -8.695 10.955 1.00 96.94 86 ASP A CA 1
ATOM 726 C C . ASP A 1 86 ? -9.848 -7.362 10.735 1.00 96.94 86 ASP A C 1
ATOM 728 O O . ASP A 1 86 ? -10.387 -6.301 11.050 1.00 96.94 86 ASP A O 1
ATOM 732 N N . ALA A 1 87 ? -8.676 -7.396 10.091 1.00 96.62 87 ALA A N 1
ATOM 733 C CA . ALA A 1 87 ? -7.947 -6.184 9.726 1.00 96.62 87 ALA A CA 1
ATOM 734 C C . ALA A 1 87 ? -8.786 -5.269 8.819 1.00 96.62 87 ALA A C 1
ATOM 736 O O . ALA A 1 87 ? -8.821 -4.056 9.017 1.00 96.62 87 ALA A O 1
ATOM 737 N N . LYS A 1 88 ? -9.519 -5.839 7.855 1.00 97.56 88 LYS A N 1
ATOM 738 C CA . LYS A 1 88 ? -10.432 -5.084 6.993 1.00 97.56 88 LYS A CA 1
ATOM 739 C C . LYS A 1 88 ? -11.554 -4.418 7.795 1.00 97.56 88 LYS A C 1
ATOM 741 O O . LYS A 1 88 ? -11.825 -3.246 7.555 1.00 97.56 88 LYS A O 1
ATOM 746 N N . LYS A 1 89 ? -12.177 -5.121 8.748 1.00 96.88 89 LYS A N 1
ATOM 747 C CA . LYS A 1 89 ? -13.211 -4.545 9.628 1.00 96.88 89 LYS A CA 1
ATOM 748 C C . LYS A 1 89 ? -12.664 -3.374 10.445 1.00 96.88 89 LYS A C 1
ATOM 750 O O . LYS A 1 89 ? -13.292 -2.321 10.463 1.00 96.88 89 LYS A O 1
ATOM 755 N N . ILE A 1 90 ? -11.483 -3.528 11.050 1.00 96.75 90 ILE A N 1
ATOM 756 C CA . ILE A 1 90 ? -10.828 -2.467 11.832 1.00 96.75 90 ILE A CA 1
ATOM 757 C C . ILE A 1 90 ? -10.559 -1.242 10.954 1.00 96.75 90 ILE A C 1
ATOM 759 O O . ILE A 1 90 ? -10.985 -0.137 11.287 1.00 96.75 90 ILE A O 1
ATOM 763 N N . LEU A 1 91 ? -9.912 -1.441 9.802 1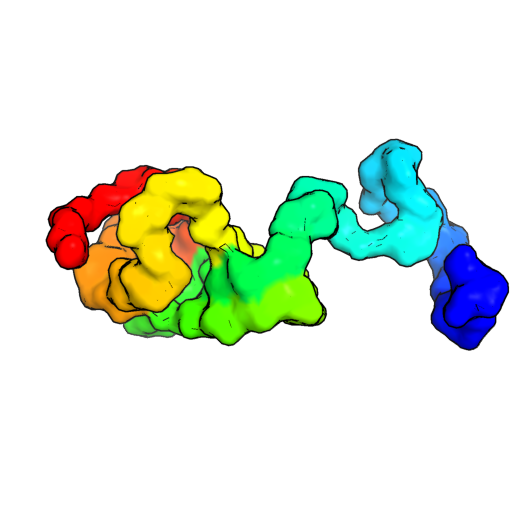.00 96.75 91 LEU A N 1
ATOM 764 C CA . LEU A 1 91 ? -9.554 -0.357 8.886 1.00 96.75 91 LEU A CA 1
ATOM 765 C C . LEU A 1 91 ? -10.773 0.350 8.284 1.00 96.75 91 LEU A C 1
ATOM 767 O O . LEU A 1 91 ? -10.646 1.474 7.823 1.00 96.75 91 LEU A O 1
ATOM 771 N N . GLN A 1 92 ? -11.944 -0.286 8.240 1.00 96.56 92 GLN A N 1
ATOM 772 C CA . GLN A 1 92 ? -13.177 0.328 7.737 1.00 96.56 92 GLN A CA 1
ATOM 773 C C . GLN A 1 92 ? -14.100 0.837 8.850 1.00 96.56 92 GLN A C 1
ATOM 775 O O . GLN A 1 92 ? -15.202 1.299 8.554 1.00 96.56 92 GLN A O 1
ATOM 780 N N . SER A 1 93 ? -13.666 0.759 10.109 1.00 96.00 93 SER A N 1
ATOM 781 C CA . SER A 1 93 ? -14.439 1.236 11.251 1.00 96.00 93 SER A CA 1
ATOM 782 C C . SER A 1 93 ? -14.475 2.762 11.323 1.00 96.00 93 SER A C 1
ATOM 784 O O . SER A 1 93 ? -13.550 3.455 10.893 1.00 96.00 93 SER A O 1
ATOM 786 N N . GLU A 1 94 ? -15.537 3.284 11.932 1.00 95.12 94 GLU A N 1
ATOM 787 C CA . GLU A 1 94 ? -15.656 4.709 12.241 1.00 95.12 94 GLU A CA 1
ATOM 788 C C . GLU A 1 94 ? -14.537 5.165 13.185 1.00 95.12 94 GLU A C 1
ATOM 790 O O . GLU A 1 94 ? -13.878 6.158 12.902 1.00 95.12 94 GLU A O 1
ATOM 795 N N . LYS A 1 95 ? -14.221 4.370 14.222 1.00 96.19 95 LYS A N 1
ATOM 796 C CA . LYS A 1 95 ? -13.115 4.642 15.159 1.00 96.19 95 LYS A CA 1
ATOM 797 C C . LYS A 1 95 ? -11.780 4.860 14.437 1.00 96.19 95 LYS A C 1
ATOM 799 O O . LYS A 1 95 ? -11.028 5.763 14.793 1.00 96.19 95 LYS A O 1
ATOM 804 N N . PHE A 1 96 ? -11.474 4.054 13.420 1.00 96.69 96 PHE A N 1
ATOM 805 C CA . PHE A 1 96 ? -10.248 4.238 12.644 1.00 96.69 96 PHE A CA 1
ATOM 806 C C . PHE A 1 96 ? -10.312 5.473 11.736 1.00 96.69 96 PHE A C 1
ATOM 808 O O . PHE A 1 96 ? -9.308 6.155 11.548 1.00 96.69 96 PHE A O 1
ATOM 815 N N . TYR A 1 97 ? -11.483 5.803 11.190 1.00 95.88 97 TYR A N 1
ATOM 816 C CA . TYR A 1 97 ? -11.636 7.027 10.407 1.00 95.88 97 TYR A CA 1
ATOM 817 C C . TYR A 1 97 ? -11.506 8.296 11.266 1.00 95.88 97 TYR A C 1
ATOM 819 O O . TYR A 1 97 ? -10.878 9.258 10.827 1.00 95.88 97 TYR A O 1
ATOM 827 N N . GLU A 1 98 ? -12.012 8.289 12.501 1.00 95.81 98 GLU A N 1
ATOM 828 C CA . GLU A 1 98 ? -11.768 9.361 13.477 1.00 95.81 98 GLU A CA 1
ATOM 829 C C . GLU A 1 98 ? -10.272 9.525 13.766 1.00 95.81 98 GLU A C 1
ATOM 831 O O . GLU A 1 98 ? -9.746 10.634 13.673 1.00 95.81 98 GLU A O 1
ATOM 836 N N . TYR A 1 99 ? -9.561 8.413 13.985 1.00 97.25 99 TYR A N 1
ATOM 837 C CA . TYR A 1 99 ? -8.108 8.425 14.158 1.00 97.25 99 TYR A CA 1
ATOM 838 C C . TYR A 1 99 ? -7.377 9.066 12.967 1.00 97.25 99 TYR A C 1
ATOM 840 O O . TYR A 1 99 ? -6.484 9.890 13.162 1.00 97.25 99 TYR A O 1
ATOM 848 N N . ILE A 1 100 ? -7.784 8.740 11.733 1.00 97.00 100 ILE A N 1
ATOM 849 C CA . ILE A 1 100 ? -7.228 9.346 10.512 1.00 97.00 100 ILE A CA 1
ATOM 850 C C . ILE A 1 100 ? -7.445 10.863 10.488 1.00 97.00 100 ILE A C 1
ATOM 852 O O . ILE A 1 100 ? -6.546 11.587 10.065 1.00 97.00 100 ILE A O 1
ATOM 856 N N . LYS A 1 101 ? -8.615 11.358 10.906 1.00 95.88 101 LYS A N 1
ATOM 857 C CA . LYS A 1 101 ? -8.893 12.804 10.916 1.00 95.88 101 LYS A CA 1
ATOM 858 C C . LYS A 1 101 ? -8.027 13.556 11.925 1.00 95.88 101 LYS A C 1
ATOM 860 O 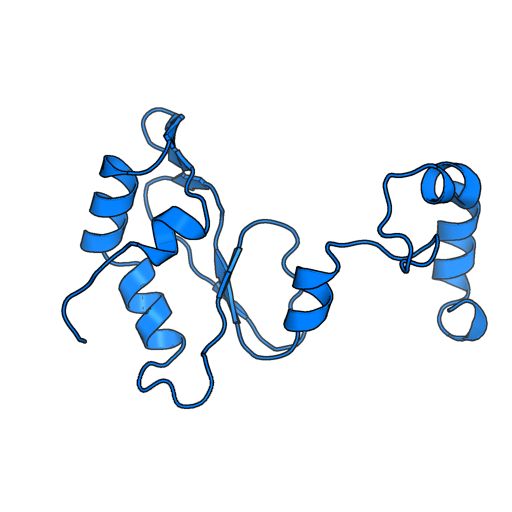O . LYS A 1 101 ? -7.661 14.696 11.660 1.00 95.88 101 LYS A O 1
ATOM 865 N N . GLU A 1 102 ? -7.724 12.929 13.058 1.00 96.00 102 GLU A N 1
ATOM 866 C CA . GLU A 1 102 ? -6.916 13.518 14.130 1.00 96.00 102 GLU A CA 1
ATOM 867 C C . GLU A 1 102 ? -5.411 13.494 13.816 1.00 96.00 102 GLU A C 1
ATOM 869 O O . GLU A 1 102 ? -4.710 14.462 14.099 1.00 96.00 102 GLU A O 1
ATOM 874 N N . HIS A 1 103 ? -4.916 12.413 13.206 1.00 96.62 103 HIS A N 1
ATOM 875 C CA . HIS A 1 103 ? -3.476 12.176 13.038 1.00 96.62 103 HIS A CA 1
ATOM 876 C C . HIS A 1 103 ? -2.977 12.371 11.603 1.00 96.62 103 HIS A C 1
ATOM 878 O O . HIS A 1 103 ? -1.783 12.559 11.382 1.00 96.62 103 HIS A O 1
ATOM 884 N N . GLY A 1 104 ? -3.864 12.296 10.611 1.00 96.31 104 GLY A N 1
ATOM 885 C CA . GLY A 1 104 ? -3.493 12.361 9.205 1.00 96.31 104 GLY A CA 1
ATOM 886 C C . GLY A 1 104 ? -3.177 13.775 8.740 1.00 96.31 104 GLY A C 1
ATOM 887 O O . GLY A 1 104 ? -3.794 14.750 9.160 1.00 96.31 104 GLY A O 1
ATOM 888 N N . THR A 1 105 ? -2.258 13.891 7.782 1.00 97.75 105 THR A N 1
ATOM 889 C CA . THR A 1 105 ? -1.955 15.175 7.139 1.00 97.75 105 THR A CA 1
ATOM 890 C C . THR A 1 105 ? -3.108 15.569 6.207 1.00 97.75 105 THR A C 1
ATOM 892 O O . THR A 1 105 ? -3.355 14.853 5.226 1.00 97.75 105 THR A O 1
ATOM 895 N N . PRO A 1 106 ? -3.807 16.697 6.434 1.00 96.56 106 PRO A N 1
ATOM 896 C CA . PRO A 1 106 ? -4.880 17.135 5.549 1.00 96.56 106 PRO A CA 1
ATOM 897 C C . PRO A 1 106 ? -4.348 17.421 4.141 1.00 96.56 106 PRO A C 1
ATOM 899 O O . PRO A 1 106 ? -3.354 18.118 3.953 1.00 96.56 106 PRO A O 1
ATOM 902 N N . THR A 1 107 ? -5.025 16.879 3.134 1.00 94.69 107 THR A N 1
ATOM 903 C CA . THR A 1 107 ? -4.759 17.149 1.707 1.00 94.69 107 THR A CA 1
ATOM 904 C C . THR A 1 107 ? -5.874 17.976 1.074 1.00 94.69 107 THR A C 1
ATOM 906 O O . THR A 1 107 ? -5.624 18.752 0.159 1.00 94.69 107 THR A O 1
ATOM 909 N N . THR A 1 108 ? -7.099 17.824 1.582 1.00 93.94 108 THR A N 1
ATOM 910 C CA . THR A 1 108 ? -8.274 18.663 1.309 1.00 93.94 108 THR A CA 1
ATOM 911 C C . THR A 1 108 ? -9.136 18.713 2.577 1.00 93.94 108 THR A C 1
ATOM 913 O O . THR A 1 108 ? -8.818 18.039 3.556 1.00 93.94 108 THR A O 1
ATOM 916 N N . ALA A 1 109 ? -10.258 19.441 2.555 1.00 89.31 109 ALA A N 1
ATOM 917 C CA . ALA A 1 109 ? -11.192 19.509 3.685 1.00 89.31 109 ALA A CA 1
ATOM 918 C C . ALA A 1 109 ? -11.755 18.140 4.125 1.00 89.31 109 ALA A C 1
ATOM 920 O O . ALA A 1 109 ? -12.198 17.994 5.257 1.00 89.31 109 ALA A O 1
ATOM 921 N N . THR A 1 110 ? -11.753 17.140 3.239 1.00 92.62 110 THR A N 1
ATOM 922 C CA . THR A 1 110 ? -12.334 15.812 3.498 1.00 92.62 110 THR A CA 1
ATO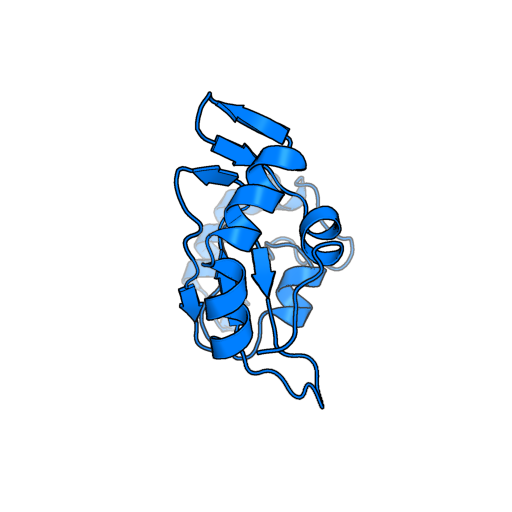M 923 C C . THR A 1 110 ? -11.358 14.666 3.254 1.00 92.62 110 THR A C 1
ATOM 925 O O . THR A 1 110 ? -11.760 13.499 3.281 1.00 92.62 110 THR A O 1
ATOM 928 N N . SER A 1 111 ? -10.090 14.976 2.960 1.00 96.62 111 SER A N 1
ATOM 929 C CA . SER A 1 111 ? -9.093 13.972 2.595 1.00 96.62 111 SER A CA 1
ATOM 930 C C . SER A 1 111 ? -7.814 14.105 3.397 1.00 96.62 111 SER A C 1
ATOM 932 O O . SER A 1 111 ? -7.209 15.175 3.437 1.00 96.62 111 SER A O 1
ATOM 934 N N . TYR A 1 112 ? -7.341 12.982 3.922 1.00 97.88 112 TYR A N 1
ATOM 935 C CA . TYR A 1 112 ? -6.188 12.911 4.812 1.00 97.88 112 TYR A CA 1
ATOM 936 C C . TYR A 1 112 ? -5.187 11.904 4.268 1.00 97.88 112 TYR A C 1
ATOM 938 O O . TYR A 1 112 ? -5.562 10.810 3.842 1.00 97.88 112 TYR A O 1
ATOM 946 N N . ARG A 1 113 ? -3.909 12.269 4.262 1.00 97.44 113 ARG A N 1
ATOM 947 C CA . ARG A 1 113 ? -2.811 11.358 3.954 1.00 97.44 113 ARG A CA 1
ATOM 948 C C . ARG A 1 113 ? -2.294 10.750 5.251 1.00 97.44 113 ARG A C 1
ATOM 950 O O . ARG A 1 113 ? -2.027 11.490 6.189 1.00 97.44 113 ARG A O 1
ATOM 957 N N . MET A 1 114 ? -2.088 9.437 5.249 1.00 97.38 114 MET A N 1
ATOM 958 C CA . MET A 1 114 ? -1.369 8.736 6.315 1.00 97.38 114 MET A CA 1
ATOM 959 C C . MET A 1 114 ? -0.149 8.031 5.735 1.00 97.38 114 MET A C 1
ATOM 961 O O . MET A 1 114 ? -0.189 7.530 4.612 1.00 97.38 114 MET A O 1
ATOM 965 N N . SER A 1 115 ? 0.909 7.955 6.524 1.00 96.06 115 SER A N 1
ATOM 966 C CA . SER A 1 115 ? 2.048 7.061 6.358 1.00 96.06 115 SER A CA 1
ATOM 967 C C . SER A 1 115 ? 1.744 5.673 6.929 1.00 96.06 115 SER A C 1
ATOM 969 O O . SER A 1 115 ? 0.840 5.495 7.747 1.00 96.06 115 SER A O 1
ATOM 971 N N . THR A 1 116 ? 2.545 4.670 6.559 1.00 93.88 116 THR A N 1
ATOM 972 C CA . THR A 1 116 ? 2.454 3.342 7.188 1.00 93.88 116 THR A CA 1
ATOM 973 C C . THR A 1 116 ? 2.730 3.406 8.687 1.00 93.88 116 THR A C 1
ATOM 975 O O . THR A 1 116 ? 2.101 2.675 9.441 1.00 93.88 116 THR A O 1
ATOM 978 N N . LYS A 1 117 ? 3.616 4.308 9.134 1.00 95.75 117 LYS A N 1
ATOM 979 C CA . LYS A 1 117 ? 3.994 4.417 10.544 1.00 95.75 117 LYS A CA 1
ATOM 980 C C . LYS A 1 117 ? 2.865 4.957 11.417 1.00 95.75 117 LYS A C 1
ATOM 982 O O . LYS A 1 117 ? 2.658 4.455 12.513 1.00 95.75 117 LYS A O 1
ATOM 987 N N . GLU A 1 118 ? 2.124 5.946 10.927 1.00 96.88 118 GLU A N 1
ATOM 988 C CA . GLU A 1 118 ? 0.940 6.459 11.628 1.00 96.88 118 GLU A CA 1
ATOM 989 C C . GLU A 1 118 ? -0.140 5.378 11.723 1.00 96.88 118 GLU A C 1
ATOM 991 O O . GLU A 1 118 ? -0.726 5.182 12.778 1.00 96.88 118 GLU A O 1
ATOM 996 N N . ILE A 1 119 ? -0.345 4.596 10.660 1.00 96.56 119 ILE A N 1
ATOM 997 C CA . ILE A 1 119 ? -1.294 3.473 10.687 1.00 96.56 119 ILE A CA 1
ATOM 998 C C . ILE A 1 119 ? -0.848 2.386 11.678 1.00 96.56 119 ILE A C 1
ATOM 1000 O O . ILE A 1 119 ? -1.679 1.850 12.405 1.00 96.56 119 ILE A O 1
ATOM 1004 N N . GLU A 1 120 ? 0.449 2.072 11.743 1.00 95.44 120 GLU A N 1
ATOM 1005 C CA . GLU A 1 120 ? 1.014 1.118 12.711 1.00 95.44 120 GLU A CA 1
ATOM 1006 C C . GLU A 1 120 ? 0.837 1.550 14.173 1.00 95.44 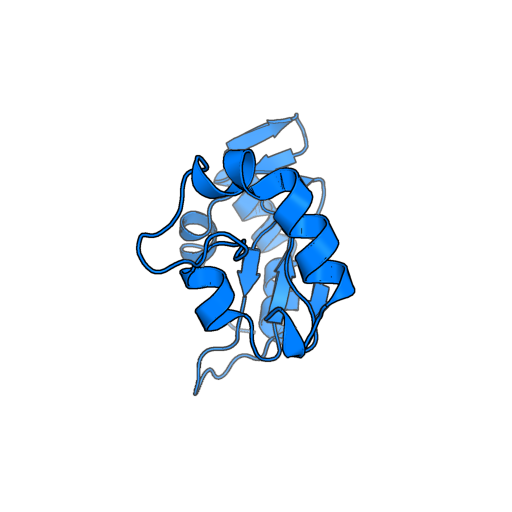120 GLU A C 1
ATOM 1008 O O . GLU A 1 120 ? 0.831 0.693 15.056 1.00 95.44 120 GLU A O 1
ATOM 1013 N N . ASN A 1 121 ? 0.699 2.853 14.434 1.00 96.94 121 ASN A N 1
ATOM 1014 C CA . ASN A 1 121 ? 0.512 3.396 15.778 1.00 96.94 121 ASN A CA 1
ATOM 1015 C C . ASN A 1 121 ? -0.956 3.372 16.238 1.00 96.94 121 ASN A C 1
ATOM 1017 O O . ASN A 1 121 ? -1.228 3.669 17.401 1.00 96.94 121 ASN A O 1
ATOM 1021 N N . TYR A 1 122 ? -1.903 3.030 15.359 1.00 96.81 122 TYR A N 1
ATOM 1022 C CA . TYR A 1 122 ? -3.308 2.926 15.731 1.00 96.81 122 TYR A CA 1
ATOM 1023 C C . TYR A 1 122 ? -3.551 1.744 16.677 1.00 96.81 122 TYR A C 1
ATOM 1025 O O . TYR A 1 122 ? -3.257 0.590 16.353 1.00 96.81 122 TYR A O 1
ATOM 1033 N N . LEU A 1 123 ? -4.151 2.031 17.831 1.00 94.75 123 LEU A N 1
ATOM 1034 C CA . LEU A 1 123 ? -4.576 1.033 18.807 1.00 94.75 123 LEU A CA 1
ATOM 1035 C C . LEU A 1 123 ? -6.097 0.869 18.765 1.00 94.75 123 LEU A C 1
ATOM 1037 O O . LEU A 1 123 ? -6.838 1.836 18.601 1.00 94.75 123 LEU A O 1
ATOM 1041 N N . PHE A 1 124 ? -6.563 -0.365 18.942 1.00 93.25 124 PHE A N 1
ATOM 1042 C CA . PHE A 1 124 ? -7.980 -0.717 18.951 1.00 93.25 124 PHE A CA 1
ATOM 1043 C C . PHE A 1 124 ? -8.276 -1.713 20.075 1.00 93.25 124 PHE A C 1
ATOM 1045 O O . PHE A 1 124 ? -7.425 -2.521 20.454 1.00 93.25 124 PHE A O 1
ATOM 1052 N N . GLU A 1 125 ? -9.496 -1.660 20.604 1.00 87.12 125 GLU A N 1
ATOM 1053 C CA . GLU A 1 125 ? -10.024 -2.693 21.499 1.00 87.12 125 GLU A CA 1
ATOM 1054 C C . GLU A 1 125 ? -10.169 -4.000 20.709 1.00 87.12 125 GLU A C 1
ATOM 1056 O O . GLU A 1 125 ? -10.552 -3.966 19.539 1.00 87.12 125 GLU A O 1
ATOM 1061 N N . GLY A 1 126 ? -9.825 -5.142 21.314 1.00 73.50 126 GLY A N 1
ATOM 1062 C CA . GLY A 1 126 ? -9.897 -6.441 20.637 1.00 73.50 126 GLY A CA 1
ATOM 1063 C C . GLY A 1 126 ? -11.273 -6.699 20.013 1.00 73.50 126 GLY A C 1
ATOM 1064 O O . GLY A 1 126 ? -12.287 -6.263 20.556 1.00 73.50 126 GLY A O 1
ATOM 1065 N N . ILE A 1 127 ? -11.283 -7.391 18.869 1.00 67.88 127 ILE A N 1
ATOM 1066 C CA . ILE A 1 127 ? -12.511 -7.883 18.224 1.00 67.88 127 ILE A CA 1
ATOM 1067 C C . ILE A 1 127 ? -12.889 -9.245 18.798 1.00 67.88 127 ILE A C 1
ATOM 1069 O O . ILE A 1 127 ? -11.943 -10.024 19.069 1.00 67.88 127 ILE A O 1
#

Sequence (127 aa):
FEEKFPEAYKYLKSFYDKLNKRKSDEKAQWFEYGRSQAIAEIKGEKLIFPMVFTNKVKVYKCNSNAVPYAGYFLKKKDHSRYTLDDAKKILQSEKFYEYIKEHGTPTTATSYRMSTKEIENYLFEGI

Foldseek 3Di:
DCVVCVPLCVVVVVCQVVLQPDDDDPPDDSSDDDDPVCVVPLAAWKKFWAQKDFQFTDIDTDGRPDRDPHGDIGDDDPPDPDDRVNVVCVRGDPVNVVLQVVPFCDPDPGMGGDDPVSVVPDDDDDD

Radius of gyration: 18.51 Å; chains: 1; bounding box: 38×36×50 Å

pLDDT: mean 93.07, std 4.91, range [67.88, 97.88]

Organism: NCBI:txid39491

Secondary structure (DSSP, 8-state):
-TTT-HHHHHHHHTTHHHHHTS---TTS-TT--S-HHHHHH--SSEEEE-SEEESB---EEE-TT---SSSEEE-PPTT-SS-HHHHHHHHTSHHHHHHHHHHSEEEETTEEE--HHHHHT------